Protein AF-A0A438E197-F1 (afdb_monomer_lite)

InterPro domains:
  IPR056924 Tf2-1-like, SH3-like domain [PF24626] (2-40)

Structure (mmCIF, N/CA/C/O backbone):
data_AF-A0A438E197-F1
#
_entry.id   AF-A0A438E197-F1
#
loop_
_atom_site.group_PDB
_atom_site.id
_atom_site.type_symbol
_atom_site.label_atom_id
_atom_site.label_alt_id
_atom_site.label_comp_id
_atom_site.label_asym_id
_atom_site.label_entity_id
_atom_site.label_seq_id
_atom_site.pdbx_PDB_ins_code
_atom_site.Cartn_x
_atom_site.Cartn_y
_atom_site.Cartn_z
_atom_site.occupancy
_atom_site.B_iso_or_equiv
_atom_site.auth_seq_id
_atom_site.auth_comp_id
_atom_site.auth_asym_id
_atom_site.auth_atom_id
_atom_site.pdbx_PDB_model_num
ATOM 1 N N . MET A 1 1 ? 16.605 -16.439 11.105 1.00 68.50 1 MET A N 1
ATOM 2 C CA . MET A 1 1 ? 15.417 -15.608 10.783 1.00 68.50 1 MET A CA 1
ATOM 3 C C . MET A 1 1 ? 15.358 -14.442 11.771 1.00 68.50 1 MET A C 1
ATOM 5 O O . MET A 1 1 ? 15.332 -14.701 12.967 1.00 68.50 1 MET A O 1
ATOM 9 N N . ARG A 1 2 ? 15.433 -13.179 11.314 1.00 79.50 2 ARG A N 1
ATOM 10 C CA . ARG A 1 2 ? 15.472 -11.997 12.209 1.00 79.50 2 ARG A CA 1
ATOM 11 C C . ARG A 1 2 ? 14.097 -11.764 12.851 1.00 79.50 2 ARG A C 1
ATOM 13 O O . ARG A 1 2 ? 13.104 -11.724 12.130 1.00 79.50 2 ARG A O 1
ATOM 20 N N . LYS A 1 3 ? 14.040 -11.624 14.182 1.00 77.44 3 LYS A N 1
ATOM 21 C CA . LYS A 1 3 ? 12.786 -11.510 14.958 1.00 77.44 3 LYS A CA 1
ATOM 22 C C . LYS A 1 3 ? 12.125 -10.130 14.874 1.00 77.44 3 LYS A C 1
ATOM 24 O O . LYS A 1 3 ? 10.907 -10.063 14.907 1.00 77.44 3 LYS A O 1
ATOM 29 N N . GLU A 1 4 ? 12.911 -9.079 14.657 1.00 75.31 4 GLU A N 1
ATOM 30 C CA . GLU A 1 4 ? 12.457 -7.687 14.479 1.00 75.31 4 GLU A CA 1
ATOM 31 C C . GLU A 1 4 ? 11.498 -7.499 13.289 1.00 75.31 4 GLU A C 1
ATOM 33 O O . GLU A 1 4 ? 10.672 -6.597 13.270 1.00 75.31 4 GLU A O 1
ATOM 38 N N . ARG A 1 5 ? 11.576 -8.378 12.282 1.00 77.62 5 ARG A N 1
ATOM 39 C CA . ARG A 1 5 ? 10.764 -8.270 11.060 1.00 77.62 5 ARG A CA 1
ATOM 40 C C . ARG A 1 5 ? 9.315 -8.707 11.240 1.00 77.62 5 ARG A C 1
ATOM 42 O O . ARG A 1 5 ? 8.514 -8.519 10.328 1.00 77.62 5 ARG A O 1
ATOM 49 N N . PHE A 1 6 ? 8.986 -9.338 12.363 1.00 77.62 6 PHE A N 1
ATOM 50 C CA . PHE A 1 6 ? 7.641 -9.824 12.627 1.00 77.62 6 PHE A CA 1
ATOM 51 C C . PHE A 1 6 ? 7.000 -8.972 13.713 1.00 77.62 6 PHE A C 1
ATOM 53 O O . PHE A 1 6 ? 7.657 -8.691 14.716 1.00 77.62 6 PHE A O 1
ATOM 60 N N . PRO A 1 7 ? 5.720 -8.594 13.555 1.00 73.50 7 PRO A N 1
ATOM 61 C CA . PRO A 1 7 ? 4.995 -7.923 14.618 1.00 73.50 7 PRO A CA 1
ATOM 62 C C . PRO A 1 7 ? 5.100 -8.733 15.912 1.00 73.50 7 PRO A C 1
ATOM 64 O O . PRO A 1 7 ? 4.845 -9.940 15.904 1.00 73.50 7 PRO A O 1
ATOM 67 N N . THR A 1 8 ? 5.423 -8.067 17.023 1.00 78.31 8 THR A N 1
ATOM 68 C CA . THR A 1 8 ? 5.545 -8.701 18.348 1.00 78.31 8 THR A CA 1
ATOM 69 C C . THR A 1 8 ? 4.278 -9.470 18.725 1.00 78.31 8 THR A C 1
ATOM 71 O O . THR A 1 8 ? 4.337 -10.511 19.374 1.00 78.31 8 THR A O 1
ATOM 74 N N . ARG A 1 9 ? 3.118 -8.988 18.259 1.00 78.19 9 ARG A N 1
ATOM 75 C CA . ARG A 1 9 ? 1.820 -9.639 18.425 1.00 78.19 9 ARG A CA 1
ATOM 76 C C . ARG A 1 9 ? 1.241 -10.036 17.072 1.00 78.19 9 ARG A C 1
ATOM 78 O O . ARG A 1 9 ? 1.016 -9.201 16.196 1.00 78.19 9 ARG A O 1
ATOM 85 N N . ARG A 1 10 ? 0.921 -11.321 16.921 1.00 77.81 10 ARG A N 1
ATOM 86 C CA . ARG A 1 10 ? 0.203 -11.840 15.754 1.00 77.81 10 ARG A CA 1
ATOM 87 C C . ARG A 1 10 ? -1.222 -11.281 15.754 1.00 77.81 10 ARG A C 1
ATOM 89 O O . ARG A 1 10 ? -1.995 -11.571 16.663 1.00 77.81 10 ARG A O 1
ATOM 96 N N . ARG A 1 11 ? -1.589 -10.513 14.724 1.00 79.25 11 ARG A N 1
ATOM 97 C CA . ARG A 1 11 ? -2.989 -10.126 14.496 1.00 79.25 11 ARG A CA 1
ATOM 98 C C . ARG A 1 11 ? -3.799 -11.392 14.186 1.00 79.25 11 ARG A C 1
ATOM 100 O O . ARG A 1 11 ? -3.591 -12.043 13.163 1.00 79.25 11 ARG A O 1
ATOM 107 N N . SER A 1 12 ? -4.670 -11.784 15.110 1.00 84.31 12 SER A N 1
ATOM 108 C CA . SER A 1 12 ? -5.654 -12.850 14.915 1.00 84.31 12 SER A CA 1
ATOM 109 C C . SER A 1 12 ? -6.752 -12.416 13.935 1.00 84.31 12 SER A C 1
ATOM 111 O O . SER A 1 12 ? -6.993 -11.227 13.722 1.00 84.31 12 SER A O 1
ATOM 113 N N . LYS A 1 13 ? -7.447 -13.391 13.342 1.00 82.31 13 LYS A N 1
ATOM 114 C CA . LYS A 1 13 ? -8.586 -13.135 12.445 1.00 82.31 13 LYS A CA 1
ATOM 115 C C . LYS A 1 13 ? -9.803 -12.540 13.169 1.00 82.31 13 LYS A C 1
ATOM 117 O O . LYS A 1 13 ? -10.686 -12.048 12.480 1.00 82.31 13 LYS A O 1
ATOM 122 N N . LEU A 1 14 ? -9.815 -12.588 14.505 1.00 84.44 14 LEU A N 1
ATOM 123 C CA . LEU A 1 14 ? -10.887 -12.090 15.370 1.00 84.44 14 LEU A CA 1
ATOM 124 C C . LEU A 1 14 ? -10.710 -10.623 15.781 1.00 84.44 14 LEU A C 1
ATOM 126 O O . LEU A 1 14 ? -11.628 -10.049 16.353 1.00 84.44 14 LEU A O 1
ATOM 130 N N . HIS A 1 15 ? -9.552 -10.004 15.525 1.00 82.44 15 HIS A N 1
ATOM 131 C CA . HIS A 1 15 ? -9.414 -8.573 15.793 1.00 82.44 15 HIS A CA 1
ATOM 132 C C . HIS A 1 15 ? -10.271 -7.748 14.823 1.00 82.44 15 HIS A C 1
ATOM 134 O O . HIS A 1 15 ? -10.349 -8.103 13.639 1.00 82.44 15 HIS A O 1
ATOM 140 N N . PRO A 1 16 ? -10.859 -6.631 15.294 1.00 84.00 16 PRO A N 1
ATOM 141 C CA . PRO A 1 16 ? -11.538 -5.692 14.416 1.00 84.00 16 PRO A CA 1
ATOM 142 C C . PRO A 1 16 ? -10.543 -5.191 13.367 1.00 84.00 16 PRO A C 1
ATOM 144 O O . PRO A 1 16 ? -9.395 -4.869 13.675 1.00 84.00 16 PRO A O 1
ATOM 147 N N . ARG A 1 17 ? -10.964 -5.219 12.102 1.00 83.75 17 ARG A N 1
ATOM 148 C CA . ARG A 1 17 ? -10.132 -4.790 10.966 1.00 83.75 17 ARG A CA 1
ATOM 149 C C . ARG A 1 17 ? -10.398 -3.357 10.528 1.00 83.75 17 ARG A C 1
ATOM 151 O O . ARG A 1 17 ? -9.599 -2.832 9.765 1.00 83.75 17 ARG A O 1
ATOM 158 N N . GLY A 1 18 ? -11.519 -2.785 10.952 1.00 81.25 18 GLY A N 1
ATOM 159 C CA . GLY A 1 18 ? -11.891 -1.405 10.679 1.00 81.25 18 GLY A CA 1
ATOM 160 C C . GLY A 1 18 ? -12.043 -0.637 11.982 1.00 81.25 18 GLY A C 1
ATOM 161 O O . GLY A 1 18 ? -12.258 -1.242 13.034 1.00 81.25 18 GLY A O 1
ATOM 162 N N . ASP A 1 19 ? -11.957 0.681 11.879 1.00 81.94 19 ASP A N 1
ATOM 163 C CA . ASP A 1 19 ? -11.962 1.593 13.026 1.00 81.94 19 ASP A CA 1
ATOM 164 C C . ASP A 1 19 ? -13.367 1.822 13.611 1.00 81.94 19 ASP A C 1
ATOM 166 O O . ASP A 1 19 ? -13.522 2.438 14.660 1.00 81.94 19 ASP A O 1
ATOM 170 N N . GLY A 1 20 ? -14.396 1.261 12.971 1.00 84.00 20 GLY A N 1
ATOM 171 C CA . GLY A 1 20 ? -15.797 1.433 13.336 1.00 84.00 20 GLY A CA 1
ATOM 172 C C . GLY A 1 20 ? -16.547 2.295 12.316 1.00 84.00 20 GLY A C 1
ATOM 173 O O . GLY A 1 20 ? -16.009 2.604 11.250 1.00 84.00 20 GLY A O 1
ATOM 174 N N . PRO A 1 21 ? -17.817 2.631 12.588 1.00 89.12 21 PRO A N 1
ATOM 175 C CA . PRO A 1 21 ? -18.572 3.551 11.748 1.00 89.12 21 PRO A CA 1
ATOM 176 C C . PRO A 1 21 ? -17.944 4.952 11.791 1.00 89.12 21 PRO A C 1
ATOM 178 O O . PRO A 1 21 ? -17.551 5.429 12.852 1.00 89.12 21 PRO A O 1
ATOM 181 N N . PHE A 1 22 ? -17.887 5.617 10.640 1.00 88.19 22 PHE A N 1
ATOM 182 C CA . PHE A 1 22 ? -17.387 6.985 10.485 1.00 88.19 22 PHE A CA 1
ATOM 183 C C . PHE A 1 22 ? -18.475 7.880 9.884 1.00 88.19 22 PHE A C 1
ATOM 185 O O . PHE A 1 22 ? -19.402 7.394 9.228 1.00 88.19 22 PHE A O 1
ATOM 192 N N . GLN A 1 23 ? -18.361 9.190 10.092 1.00 90.12 23 GLN A N 1
ATOM 193 C CA . GLN A 1 23 ? -19.288 10.158 9.506 1.00 90.12 23 GLN A CA 1
ATOM 194 C C . GLN A 1 23 ? -18.806 10.580 8.114 1.00 90.12 23 GLN A C 1
ATOM 196 O O . GLN A 1 23 ? -17.613 10.786 7.890 1.00 90.12 23 GLN A O 1
ATOM 201 N N . VAL A 1 24 ? -19.737 10.704 7.167 1.00 92.31 24 VAL A N 1
ATOM 202 C CA . VAL A 1 24 ? -19.474 11.239 5.823 1.00 92.31 24 VAL A CA 1
ATOM 203 C C . VAL A 1 24 ? -19.802 12.730 5.839 1.00 92.31 24 VAL A C 1
ATOM 205 O O . VAL A 1 24 ? -20.951 13.094 6.071 1.00 92.31 24 VAL A O 1
ATOM 208 N N . LEU A 1 25 ? -18.809 13.579 5.579 1.00 93.25 25 LEU A N 1
ATOM 209 C CA . LEU A 1 25 ? -18.970 15.036 5.534 1.00 93.25 25 LEU A CA 1
ATOM 210 C C . LEU A 1 25 ? -19.500 15.514 4.182 1.00 93.25 25 LEU A C 1
ATOM 212 O O . LEU A 1 25 ? -20.357 16.388 4.120 1.00 93.25 25 LEU A O 1
ATOM 216 N N . GLU A 1 26 ? -18.972 14.959 3.093 1.00 93.62 26 GLU A N 1
ATOM 217 C CA . GLU A 1 26 ? -19.287 15.408 1.737 1.00 93.62 26 GLU A CA 1
ATOM 218 C C . GLU A 1 26 ? -19.173 14.249 0.745 1.00 93.62 26 GLU A C 1
ATOM 220 O O . GLU A 1 26 ? -18.297 13.388 0.871 1.00 93.62 26 GLU A O 1
ATOM 225 N N . ARG A 1 27 ? -20.046 14.233 -0.267 1.00 95.31 27 ARG A N 1
ATOM 226 C CA . ARG A 1 27 ? -19.980 13.292 -1.388 1.00 95.31 27 ARG A CA 1
ATOM 227 C C . ARG A 1 27 ? -19.437 14.016 -2.614 1.00 95.31 27 ARG A C 1
ATOM 229 O O . ARG A 1 27 ? -20.111 14.870 -3.174 1.00 95.31 27 ARG A O 1
ATOM 236 N N . ILE A 1 28 ? -18.229 13.643 -3.023 1.00 94.75 28 ILE A N 1
ATOM 237 C CA . ILE A 1 28 ? -17.519 14.261 -4.149 1.00 94.75 28 ILE A CA 1
ATOM 238 C C . ILE A 1 28 ? -18.001 13.656 -5.478 1.00 94.75 28 ILE A C 1
ATOM 240 O O . ILE A 1 28 ? -18.080 14.351 -6.486 1.00 94.75 28 ILE A O 1
ATOM 244 N N . ASN A 1 29 ? -18.321 12.355 -5.491 1.00 94.50 29 ASN A N 1
ATOM 245 C CA . ASN A 1 29 ? -18.844 11.624 -6.653 1.00 94.50 29 ASN A CA 1
ATOM 246 C C . ASN A 1 29 ? -19.608 10.361 -6.189 1.00 94.50 29 ASN A C 1
ATOM 248 O O . ASN A 1 29 ? -19.686 10.079 -4.991 1.00 94.50 29 ASN A O 1
ATOM 252 N N . ASP A 1 30 ? -20.108 9.546 -7.118 1.00 95.12 30 ASP A N 1
ATOM 253 C CA . ASP A 1 30 ? -20.851 8.314 -6.863 1.00 95.12 30 ASP A CA 1
ATOM 254 C C . ASP A 1 30 ? -20.152 7.372 -5.872 1.00 95.12 30 ASP A C 1
ATOM 256 O O . ASP A 1 30 ? -20.810 6.825 -4.984 1.00 95.12 30 ASP A O 1
ATOM 260 N N . ASN A 1 31 ? -18.821 7.268 -5.965 1.00 94.44 31 ASN A N 1
ATOM 261 C CA . ASN A 1 31 ? -17.987 6.373 -5.154 1.00 94.44 31 ASN A CA 1
ATOM 262 C C . ASN A 1 31 ? -16.995 7.098 -4.224 1.00 94.44 31 ASN A C 1
ATOM 264 O O . ASN A 1 31 ? -16.225 6.436 -3.530 1.00 94.44 31 ASN A O 1
ATOM 268 N N . ALA A 1 32 ? -16.960 8.435 -4.231 1.00 94.19 32 ALA A N 1
ATOM 269 C CA . ALA A 1 32 ? -15.946 9.216 -3.521 1.00 94.19 32 ALA A CA 1
ATOM 270 C C . ALA A 1 32 ? -16.577 10.075 -2.422 1.00 94.19 32 ALA A C 1
ATOM 272 O O . ALA A 1 32 ? -17.470 10.883 -2.686 1.00 94.19 32 ALA A O 1
ATOM 273 N N . TYR A 1 33 ? -16.069 9.918 -1.199 1.00 93.38 33 TYR A N 1
ATOM 274 C CA . TYR A 1 33 ? -16.613 10.536 0.006 1.00 93.38 33 TYR A CA 1
ATOM 275 C C . TYR A 1 33 ? -15.495 11.143 0.848 1.00 93.38 33 TYR A C 1
ATOM 277 O O . TYR A 1 33 ? -14.434 10.539 1.017 1.00 93.38 33 TYR A O 1
ATOM 285 N N . LYS A 1 34 ? -15.755 12.323 1.405 1.00 92.56 34 LYS A N 1
ATOM 286 C CA . LYS A 1 34 ? -14.940 12.936 2.449 1.00 92.56 34 LYS A CA 1
ATOM 287 C C . LYS A 1 34 ? -15.458 12.457 3.799 1.00 92.56 34 LYS A C 1
ATOM 289 O O . LYS A 1 34 ? -16.642 12.609 4.091 1.00 92.56 34 LYS A O 1
ATOM 294 N N . LEU A 1 35 ? -14.581 11.864 4.599 1.00 90.56 35 LEU A N 1
ATOM 295 C CA . LEU A 1 35 ? -14.922 11.248 5.878 1.00 90.56 35 LEU A CA 1
ATOM 296 C C . LEU A 1 35 ? -14.330 12.060 7.029 1.00 90.56 35 LEU A C 1
ATOM 298 O O . LEU A 1 35 ? -13.217 12.569 6.900 1.00 90.56 35 LEU A O 1
ATOM 302 N N . ASP A 1 36 ? -15.056 12.144 8.139 1.00 86.50 36 ASP A N 1
ATOM 303 C CA . ASP A 1 36 ? -14.523 12.629 9.412 1.00 86.50 36 ASP A CA 1
ATOM 304 C C . ASP A 1 36 ? -13.993 11.426 10.205 1.00 86.50 36 ASP A C 1
ATOM 306 O O . ASP A 1 36 ? -14.777 10.630 10.735 1.00 86.50 36 ASP A O 1
ATOM 310 N N . LEU A 1 37 ? -12.668 11.225 10.197 1.00 83.88 37 LEU A N 1
ATOM 311 C CA . LEU A 1 37 ? -12.017 10.151 10.952 1.00 83.88 37 LEU A CA 1
ATOM 312 C C . LEU A 1 37 ? -11.322 10.716 12.198 1.00 83.88 37 LEU A C 1
ATOM 314 O O . LEU A 1 37 ? -10.398 11.518 12.063 1.00 83.88 37 LEU A O 1
ATOM 318 N N . PRO A 1 38 ? -11.677 10.237 13.403 1.00 71.38 38 PRO A N 1
ATOM 319 C CA . PRO A 1 38 ? -10.954 10.558 14.624 1.00 71.38 38 PRO A CA 1
ATOM 320 C C . PRO A 1 38 ? -9.711 9.661 14.734 1.00 71.38 38 PRO A C 1
ATOM 322 O O . PRO A 1 38 ? -9.731 8.622 15.392 1.00 71.38 38 PRO A O 1
ATOM 325 N N . GLY A 1 39 ? -8.623 10.029 14.061 1.00 66.75 39 GLY A N 1
ATOM 326 C CA . GLY A 1 39 ? -7.351 9.320 14.187 1.00 66.75 39 GLY A CA 1
ATOM 327 C C . GLY A 1 39 ? -6.183 10.143 13.670 1.00 66.75 39 GLY A C 1
ATOM 328 O O . GLY A 1 39 ? -6.261 10.702 12.578 1.00 66.75 39 GLY A O 1
ATOM 329 N N . ASP A 1 40 ? -5.096 10.189 14.445 1.00 61.38 40 ASP A N 1
ATOM 330 C CA . ASP A 1 40 ? -3.809 10.676 13.953 1.00 61.38 40 ASP A CA 1
ATOM 331 C C . ASP A 1 40 ? -3.451 9.859 12.710 1.00 61.38 40 ASP A C 1
ATOM 333 O O . ASP A 1 40 ? -3.375 8.625 12.767 1.00 61.38 40 ASP A O 1
ATOM 337 N N . ASP A 1 41 ? -3.291 10.541 11.575 1.00 60.38 41 ASP A N 1
ATOM 338 C CA . ASP A 1 41 ? -2.955 9.941 10.287 1.00 60.38 41 ASP A CA 1
ATOM 339 C C . ASP A 1 41 ? -1.601 9.223 10.395 1.00 60.38 41 ASP A C 1
ATOM 341 O O . ASP A 1 41 ? -0.527 9.764 10.136 1.00 60.38 41 ASP A O 1
ATOM 345 N N . SER A 1 42 ? -1.650 7.960 10.813 1.00 59.09 42 SER A N 1
ATOM 346 C CA . SER A 1 42 ? -0.502 7.066 10.994 1.00 59.09 42 SER A CA 1
ATOM 347 C C . SER A 1 42 ? 0.151 6.660 9.665 1.00 59.09 42 SER A C 1
ATOM 349 O O . SER A 1 42 ? 0.986 5.753 9.624 1.00 59.09 42 SER A O 1
ATOM 351 N N . ARG A 1 43 ? -0.201 7.335 8.561 1.00 56.41 43 ARG A N 1
ATOM 352 C CA . ARG A 1 43 ? 0.459 7.219 7.257 1.00 56.41 43 ARG A CA 1
ATOM 353 C C . ARG A 1 43 ? 1.708 8.087 7.119 1.00 56.41 43 ARG A C 1
ATOM 355 O O . ARG A 1 43 ? 2.326 8.060 6.053 1.00 56.41 43 ARG A O 1
ATOM 362 N N . THR A 1 44 ? 2.135 8.811 8.151 1.00 51.72 44 THR A N 1
ATOM 363 C CA . THR A 1 44 ? 3.461 9.437 8.138 1.00 51.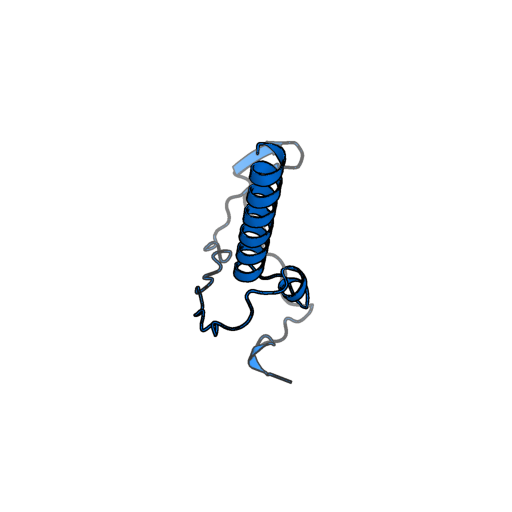72 44 THR A CA 1
ATOM 364 C C . THR A 1 44 ? 4.540 8.359 8.256 1.00 51.72 44 THR A C 1
ATOM 366 O O . THR A 1 44 ? 4.815 7.810 9.316 1.00 51.72 44 THR A O 1
ATOM 369 N N . ASN A 1 45 ? 5.143 8.010 7.121 1.00 57.94 45 ASN A N 1
ATOM 370 C CA . ASN A 1 45 ? 6.313 7.142 7.063 1.00 57.94 45 ASN A CA 1
ATOM 371 C C . ASN A 1 45 ? 7.564 8.016 7.298 1.00 57.94 45 ASN A C 1
ATOM 373 O O . ASN A 1 45 ? 7.878 8.825 6.419 1.00 57.94 45 ASN A O 1
ATOM 377 N N . PRO A 1 46 ? 8.290 7.908 8.429 1.00 59.06 46 PRO A N 1
ATOM 378 C CA . PRO A 1 46 ? 9.522 8.649 8.634 1.00 59.06 46 PRO A CA 1
ATOM 379 C C . PRO A 1 46 ? 10.635 7.842 7.970 1.00 59.06 46 PRO A C 1
ATOM 381 O O . PRO A 1 46 ? 11.290 7.008 8.592 1.00 59.06 46 PRO A O 1
ATOM 384 N N . PHE A 1 47 ? 10.802 7.997 6.660 1.00 52.41 47 PHE A N 1
ATOM 385 C CA . PHE A 1 47 ? 11.978 7.428 6.015 1.00 52.41 47 PHE A CA 1
ATOM 386 C C . PHE A 1 47 ? 13.193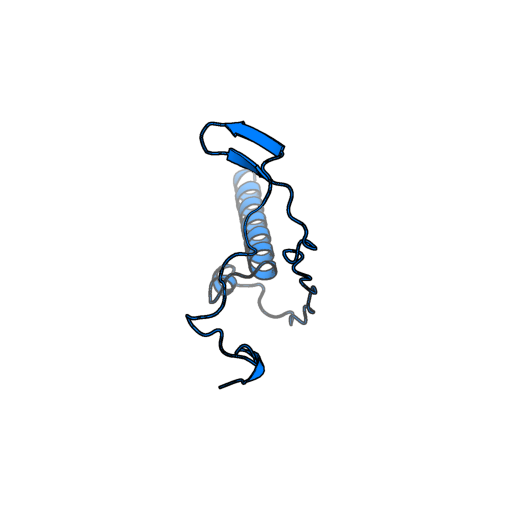 8.249 6.485 1.00 52.41 47 PHE A C 1
ATOM 388 O O . PHE A 1 47 ? 13.313 9.430 6.172 1.00 52.41 47 PHE A O 1
ATOM 395 N N . GLU A 1 48 ? 14.073 7.641 7.279 1.00 62.06 48 GLU A N 1
ATOM 396 C CA . GLU A 1 48 ? 15.395 8.202 7.547 1.00 62.06 48 GLU A CA 1
ATOM 397 C C . GLU A 1 48 ? 16.290 7.941 6.329 1.00 62.06 48 GLU A C 1
ATOM 399 O O . GLU A 1 48 ? 16.461 6.799 5.883 1.00 62.06 48 GLU A O 1
ATOM 404 N N . GLU A 1 49 ? 16.860 9.010 5.775 1.00 58.91 49 GLU A N 1
ATOM 405 C CA . GLU A 1 49 ? 17.855 8.967 4.705 1.00 58.91 49 GLU A CA 1
ATOM 406 C C . GLU A 1 49 ? 19.164 8.364 5.236 1.00 58.91 49 GLU A C 1
ATOM 408 O O . GLU A 1 49 ? 20.081 9.056 5.673 1.00 58.91 49 GLU A O 1
ATOM 413 N N . ARG A 1 50 ? 19.239 7.032 5.268 1.00 52.41 50 ARG A N 1
ATOM 414 C CA . ARG A 1 50 ? 20.405 6.319 5.792 1.00 52.41 50 ARG A CA 1
ATOM 415 C C . ARG A 1 50 ? 21.553 6.295 4.774 1.00 52.41 50 ARG A C 1
ATOM 417 O O . ARG A 1 50 ? 21.507 5.522 3.824 1.00 52.41 50 ARG A O 1
ATOM 424 N N . GLY A 1 51 ? 22.563 7.123 5.052 1.00 50.78 51 GLY A N 1
ATOM 425 C CA . GLY A 1 51 ? 24.013 6.938 4.853 1.00 50.78 51 GLY A CA 1
ATOM 426 C C . GLY A 1 51 ? 24.507 6.268 3.566 1.00 50.78 51 GLY A C 1
ATOM 427 O O . GLY A 1 51 ? 24.463 5.046 3.442 1.00 50.78 51 GLY A O 1
ATOM 428 N N . ASN A 1 52 ? 25.082 7.067 2.665 1.00 62.19 52 ASN A N 1
ATOM 429 C CA . ASN A 1 52 ? 25.815 6.590 1.493 1.00 62.19 52 ASN A CA 1
ATOM 430 C C . ASN A 1 52 ? 27.322 6.505 1.810 1.00 62.19 52 ASN A C 1
ATOM 432 O O . ASN A 1 52 ? 28.013 7.514 1.711 1.00 62.19 52 ASN A O 1
ATOM 436 N N . ASP A 1 53 ? 27.830 5.311 2.120 1.00 64.12 53 ASP A N 1
ATOM 437 C CA . ASP A 1 53 ? 29.267 5.002 2.066 1.00 64.12 53 ASP A CA 1
ATOM 438 C C . ASP A 1 53 ? 29.534 4.221 0.771 1.00 64.12 53 ASP A C 1
ATOM 440 O O . ASP A 1 53 ? 29.472 2.991 0.747 1.00 64.12 53 ASP A O 1
ATOM 444 N N . GLU A 1 54 ? 29.769 4.913 -0.347 1.00 60.06 54 GLU A N 1
ATOM 445 C CA . GLU A 1 54 ? 30.100 4.258 -1.618 1.00 60.06 54 GLU A CA 1
ATOM 446 C C . GLU A 1 54 ? 31.539 4.566 -2.049 1.00 60.06 54 GLU A C 1
ATOM 448 O O . GLU A 1 54 ? 31.911 5.696 -2.362 1.00 60.06 54 GLU A O 1
ATOM 453 N N . ASN A 1 55 ? 32.329 3.492 -2.069 1.00 57.50 55 ASN A N 1
ATOM 454 C CA . ASN A 1 55 ? 33.675 3.369 -2.612 1.00 57.50 55 ASN A CA 1
ATOM 455 C C . ASN A 1 55 ? 33.728 3.804 -4.093 1.00 57.50 55 ASN A C 1
ATOM 457 O O . ASN A 1 55 ? 32.951 3.336 -4.929 1.00 57.50 55 ASN A O 1
ATOM 461 N N . GLN A 1 56 ? 34.679 4.687 -4.404 1.00 56.56 56 GLN A N 1
ATOM 462 C CA . GLN A 1 56 ? 35.008 5.167 -5.744 1.00 56.56 56 GLN A CA 1
ATOM 463 C C . GLN A 1 56 ? 35.773 4.103 -6.552 1.00 56.56 56 GLN A C 1
ATOM 465 O O . GLN A 1 56 ? 36.960 4.258 -6.814 1.00 56.56 56 GLN A O 1
ATOM 470 N N . GLN A 1 57 ? 35.125 3.024 -6.990 1.00 53.94 57 GLN A N 1
ATOM 471 C CA . GLN A 1 57 ? 35.768 2.116 -7.945 1.00 53.94 57 GLN A CA 1
ATOM 472 C C . GLN A 1 57 ? 34.748 1.469 -8.885 1.00 53.94 57 GLN A C 1
ATOM 474 O O . GLN A 1 57 ? 34.156 0.451 -8.546 1.00 53.94 57 GLN A O 1
ATOM 479 N N . ALA A 1 58 ? 34.561 2.083 -10.063 1.00 47.00 58 ALA A N 1
ATOM 480 C CA . ALA A 1 58 ? 34.390 1.443 -11.384 1.00 47.00 58 ALA A CA 1
ATOM 481 C C . ALA A 1 58 ? 33.633 2.364 -12.370 1.00 47.00 58 ALA A C 1
ATOM 483 O O . ALA A 1 58 ? 32.477 2.131 -12.708 1.00 47.00 58 ALA A O 1
ATOM 484 N N . PHE A 1 59 ? 34.306 3.408 -12.865 1.00 47.56 59 PHE A N 1
ATOM 485 C CA . PHE A 1 59 ? 33.857 4.231 -14.001 1.00 47.56 59 PHE A CA 1
ATOM 486 C C . PHE A 1 59 ? 34.378 3.659 -15.325 1.00 47.56 59 PHE A C 1
ATOM 488 O O . PHE A 1 59 ? 35.247 4.254 -15.963 1.00 47.56 59 PHE A O 1
ATOM 495 N N . LYS A 1 60 ? 33.925 2.467 -15.716 1.00 53.34 60 LYS A N 1
ATOM 496 C CA . LYS A 1 60 ? 34.287 1.912 -17.033 1.00 53.34 60 LYS A CA 1
ATOM 497 C C . LYS A 1 60 ? 33.083 1.335 -17.771 1.00 53.34 60 LYS A C 1
ATOM 499 O O . LYS A 1 60 ? 32.923 1.649 -18.939 1.00 53.34 60 LYS A O 1
ATOM 504 N N . ASP A 1 61 ? 32.175 0.644 -17.078 1.00 55.38 61 ASP A N 1
ATOM 505 C CA . ASP A 1 61 ? 31.050 -0.017 -17.746 1.00 55.38 61 ASP A CA 1
ATOM 506 C C . ASP A 1 61 ? 29.690 0.482 -17.224 1.00 55.38 61 ASP A C 1
ATOM 508 O O . ASP A 1 61 ? 29.278 0.106 -16.119 1.00 55.38 61 ASP A O 1
ATOM 512 N N . PRO A 1 62 ? 28.937 1.269 -18.022 1.00 56.84 62 PRO A N 1
ATOM 513 C CA . PRO A 1 62 ? 27.575 1.710 -17.690 1.00 56.84 62 PRO A CA 1
ATOM 514 C C . PRO A 1 62 ? 26.614 0.558 -17.348 1.00 56.84 62 PRO A C 1
ATOM 516 O O . PRO A 1 62 ? 25.644 0.737 -16.612 1.00 56.84 62 PRO A O 1
ATOM 519 N N . LEU A 1 63 ? 26.900 -0.648 -17.845 1.00 57.91 63 LEU A N 1
ATOM 520 C CA . LEU A 1 63 ? 26.077 -1.843 -17.661 1.00 57.91 63 LEU A CA 1
ATOM 521 C C . LEU A 1 63 ? 26.238 -2.500 -16.282 1.00 57.91 63 LEU A C 1
ATOM 523 O O . LEU A 1 63 ? 25.355 -3.250 -15.865 1.00 57.91 63 LEU A O 1
ATOM 527 N N . HIS A 1 64 ? 27.305 -2.200 -15.530 1.00 60.09 64 HIS A N 1
ATOM 528 C CA . HIS A 1 64 ? 27.510 -2.800 -14.205 1.00 60.09 64 HIS A CA 1
ATOM 529 C C . HIS A 1 64 ? 26.472 -2.305 -13.180 1.00 60.09 64 HIS A C 1
ATOM 531 O O . HIS A 1 64 ? 26.123 -3.008 -12.230 1.00 60.09 64 HIS A O 1
ATOM 537 N N . VAL A 1 65 ? 25.910 -1.111 -13.395 1.00 59.94 65 VAL A N 1
ATOM 538 C CA . VAL A 1 65 ? 24.903 -0.518 -12.499 1.00 59.94 65 VAL A CA 1
ATOM 539 C C . VAL A 1 65 ? 23.577 -1.301 -12.519 1.00 59.94 65 VAL A C 1
ATOM 541 O O . VAL A 1 65 ? 22.799 -1.219 -11.567 1.00 59.94 65 VAL A O 1
ATOM 544 N N . LEU A 1 66 ? 23.340 -2.112 -13.557 1.00 60.94 66 LEU A N 1
ATOM 545 C CA . LEU A 1 66 ? 22.090 -2.847 -13.782 1.00 60.94 66 LEU A CA 1
ATOM 546 C C . LEU A 1 66 ? 21.988 -4.164 -12.996 1.00 60.94 66 LEU A C 1
ATOM 548 O O . LEU A 1 66 ? 20.912 -4.758 -12.928 1.00 60.94 66 LEU A O 1
ATOM 552 N N . VAL A 1 67 ? 23.078 -4.639 -12.384 1.00 61.72 67 VAL A N 1
ATOM 553 C CA . VAL A 1 67 ? 23.069 -5.915 -11.657 1.00 61.72 67 VAL A CA 1
ATOM 554 C C . VAL A 1 67 ? 22.555 -5.688 -10.234 1.00 61.72 67 VAL A C 1
ATOM 556 O O . VAL A 1 67 ? 23.252 -5.145 -9.374 1.00 61.72 67 VAL A O 1
ATOM 559 N N . GLY A 1 68 ? 21.299 -6.065 -9.986 1.00 73.38 68 GLY A N 1
ATOM 560 C CA . GLY A 1 68 ? 20.649 -6.052 -8.668 1.00 73.38 68 GLY A CA 1
ATOM 561 C C . GLY A 1 68 ? 19.487 -5.054 -8.535 1.00 73.38 68 GLY A C 1
ATOM 562 O O . GLY A 1 68 ? 19.191 -4.319 -9.475 1.00 73.38 68 GLY A O 1
ATOM 563 N N . PRO A 1 69 ? 18.812 -5.010 -7.370 1.00 77.00 69 PRO A N 1
ATOM 564 C CA . PRO A 1 69 ? 17.636 -4.164 -7.159 1.00 77.00 69 PRO A CA 1
ATOM 565 C C . PRO A 1 69 ? 17.921 -2.676 -7.430 1.00 77.00 69 PRO A C 1
ATOM 567 O O . PRO A 1 69 ? 18.933 -2.131 -6.981 1.00 77.00 69 PRO A O 1
ATOM 570 N N . ILE A 1 70 ? 17.022 -2.016 -8.164 1.00 85.31 70 ILE A N 1
ATOM 571 C CA . ILE A 1 70 ? 17.138 -0.600 -8.532 1.00 85.31 70 ILE A CA 1
ATOM 572 C C . ILE A 1 70 ? 16.690 0.264 -7.346 1.00 85.31 70 ILE A C 1
ATOM 574 O O . ILE A 1 70 ? 15.508 0.338 -7.017 1.00 85.31 70 ILE A O 1
ATOM 578 N N . THR A 1 71 ? 17.651 0.912 -6.688 1.00 88.75 71 THR A N 1
ATOM 579 C CA . THR A 1 71 ? 17.422 1.878 -5.601 1.00 88.75 71 THR A CA 1
ATOM 580 C C . THR A 1 71 ? 17.503 3.317 -6.121 1.00 88.75 71 THR A C 1
ATOM 582 O O . THR A 1 71 ? 18.073 3.560 -7.180 1.00 88.75 71 THR A O 1
ATOM 585 N N . LYS A 1 72 ? 16.989 4.305 -5.369 1.00 82.62 72 LYS A N 1
ATOM 586 C CA . LYS A 1 72 ? 16.974 5.731 -5.773 1.00 82.62 72 LYS A CA 1
ATOM 587 C C . LYS A 1 72 ? 18.359 6.264 -6.176 1.00 82.62 72 LYS A C 1
ATOM 589 O O . LYS A 1 72 ? 18.478 6.951 -7.188 1.00 82.62 72 LYS A O 1
ATOM 594 N N . ALA A 1 73 ? 19.402 5.917 -5.418 1.00 79.31 73 ALA A N 1
ATOM 595 C CA . ALA A 1 73 ? 20.783 6.286 -5.733 1.00 79.31 73 ALA A CA 1
ATOM 596 C C . ALA A 1 73 ? 21.273 5.621 -7.031 1.00 79.31 73 ALA A C 1
ATOM 598 O O . ALA A 1 73 ? 21.856 6.288 -7.885 1.00 79.31 73 ALA A O 1
ATOM 599 N N . ARG A 1 74 ? 20.961 4.332 -7.235 1.00 81.06 74 ARG A N 1
ATOM 600 C CA . ARG A 1 74 ? 21.292 3.610 -8.475 1.00 81.06 74 ARG A CA 1
ATOM 601 C C . ARG A 1 74 ? 20.565 4.184 -9.687 1.00 81.06 74 ARG A C 1
ATOM 603 O O . ARG A 1 74 ? 21.206 4.415 -10.705 1.00 81.06 74 ARG A O 1
ATOM 610 N N . SER A 1 75 ? 19.275 4.503 -9.570 1.00 83.81 75 SER A N 1
ATOM 611 C CA . SER A 1 75 ? 18.517 5.167 -10.639 1.00 83.81 75 SER A CA 1
ATOM 612 C C . SER A 1 75 ? 19.130 6.511 -11.028 1.00 83.81 75 SER A C 1
ATOM 614 O O . SER A 1 75 ? 19.199 6.831 -12.212 1.00 83.81 75 SER A O 1
ATOM 616 N N . LYS A 1 76 ? 19.608 7.291 -10.047 1.00 88.31 76 LYS A N 1
ATOM 617 C CA . LYS A 1 76 ? 20.289 8.567 -10.301 1.00 88.31 76 LYS A CA 1
ATOM 618 C C . LYS A 1 76 ? 21.596 8.363 -11.075 1.00 88.31 76 LYS A C 1
ATOM 620 O O . LYS A 1 76 ? 21.803 9.041 -12.075 1.00 88.31 76 LYS A O 1
ATOM 625 N N . LYS A 1 77 ? 22.413 7.380 -10.685 1.00 85.56 77 LYS A N 1
ATOM 626 C CA . LYS A 1 77 ? 23.658 7.032 -11.394 1.00 85.56 77 LYS A CA 1
ATOM 627 C C . LYS A 1 77 ? 23.409 6.558 -12.827 1.00 85.56 77 LYS A C 1
ATOM 629 O O . LYS A 1 77 ? 24.107 6.989 -13.736 1.00 85.56 77 LYS A O 1
ATOM 634 N N . ILE A 1 78 ? 22.392 5.719 -13.040 1.00 86.50 78 ILE A N 1
ATOM 635 C CA . ILE A 1 78 ? 21.996 5.270 -14.387 1.00 86.50 78 ILE A CA 1
ATOM 636 C C . ILE A 1 78 ? 21.587 6.474 -15.242 1.00 86.50 78 ILE A C 1
ATOM 638 O O . ILE A 1 78 ? 22.038 6.600 -16.377 1.00 86.50 78 ILE A O 1
ATOM 642 N N . LYS A 1 79 ? 20.774 7.384 -14.692 1.00 89.12 79 LYS A N 1
ATOM 643 C CA . LYS A 1 79 ? 20.346 8.601 -15.391 1.00 89.12 79 LYS A CA 1
ATOM 644 C C . LYS A 1 79 ? 21.538 9.470 -15.805 1.00 89.12 79 LYS A C 1
ATOM 646 O O . LYS A 1 79 ? 21.581 9.933 -16.937 1.00 89.12 79 LYS A O 1
ATOM 651 N N . GLU A 1 80 ? 22.490 9.699 -14.905 1.00 88.50 80 GLU A N 1
ATOM 652 C CA . GLU A 1 80 ? 23.677 10.516 -15.190 1.00 88.50 80 GLU A CA 1
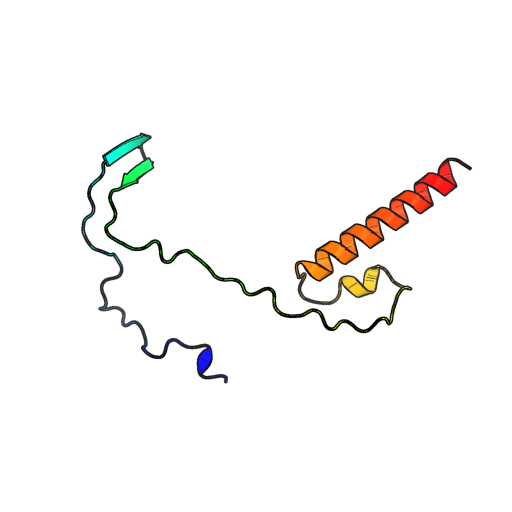ATOM 653 C C . GLU A 1 80 ? 24.583 9.865 -16.244 1.00 88.50 80 GLU A C 1
ATOM 655 O O . GLU A 1 80 ? 24.999 10.544 -17.181 1.00 88.50 80 GLU A O 1
ATOM 660 N N . ALA A 1 81 ? 24.812 8.550 -16.155 1.00 85.31 81 ALA A N 1
ATOM 661 C CA . ALA A 1 81 ? 25.599 7.810 -17.142 1.00 85.31 81 ALA A CA 1
ATOM 662 C C . ALA A 1 81 ? 24.966 7.849 -18.544 1.00 85.31 81 ALA A C 1
ATOM 664 O O . ALA A 1 81 ? 25.660 8.090 -19.529 1.00 85.31 81 ALA A O 1
ATOM 665 N N . LEU A 1 82 ? 23.643 7.666 -18.635 1.00 89.19 82 LEU A N 1
ATOM 666 C CA . LEU A 1 82 ? 22.919 7.761 -19.906 1.00 89.19 82 LEU A CA 1
ATOM 667 C C . LEU A 1 82 ? 22.969 9.177 -20.488 1.00 89.19 82 LEU A C 1
ATOM 669 O O . LEU A 1 82 ? 23.176 9.338 -21.686 1.00 89.19 82 LEU A O 1
ATOM 673 N N . ASN A 1 83 ? 22.821 10.203 -19.648 1.00 88.38 83 ASN A N 1
ATOM 674 C CA . ASN A 1 83 ? 22.917 11.591 -20.094 1.00 88.38 83 ASN A CA 1
ATOM 675 C C . ASN A 1 83 ? 24.313 11.927 -20.642 1.00 88.38 83 ASN A C 1
ATOM 677 O O . ASN A 1 83 ? 24.405 12.616 -21.653 1.00 88.38 83 ASN A O 1
ATOM 681 N N . GLY A 1 84 ? 25.380 11.435 -20.003 1.00 88.00 84 GLY A N 1
ATOM 682 C CA . GLY A 1 84 ? 26.752 11.615 -20.486 1.00 88.00 84 GLY A CA 1
ATOM 683 C C . GLY A 1 84 ? 26.980 10.966 -21.853 1.00 88.00 84 GLY A C 1
ATOM 684 O O . GLY A 1 84 ? 27.497 11.617 -22.754 1.00 88.00 84 GLY A O 1
ATOM 685 N N . LEU A 1 85 ? 26.496 9.735 -22.046 1.00 88.88 85 LEU A N 1
ATOM 686 C CA . LEU A 1 85 ? 26.591 9.037 -23.334 1.00 88.88 85 LEU A CA 1
ATOM 687 C C . LEU A 1 85 ? 25.841 9.775 -24.456 1.00 88.88 85 LEU A C 1
ATOM 689 O O . LEU A 1 85 ? 26.315 9.853 -25.585 1.00 88.88 85 LEU A O 1
ATOM 693 N N . ILE A 1 86 ? 24.672 10.348 -24.152 1.00 90.12 86 ILE A N 1
ATOM 694 C CA . ILE A 1 86 ? 23.912 11.151 -25.122 1.00 90.12 86 ILE A CA 1
ATOM 695 C C . ILE A 1 86 ? 24.692 12.410 -25.522 1.00 90.12 86 ILE A C 1
ATOM 697 O O . ILE A 1 86 ? 24.667 12.790 -26.690 1.00 90.12 86 ILE A O 1
ATOM 701 N N . GLN A 1 87 ? 25.379 13.052 -24.572 1.00 88.44 87 GLN A N 1
ATOM 702 C CA . GLN A 1 87 ? 26.206 14.226 -24.858 1.00 88.44 87 GLN A CA 1
ATOM 703 C C . GLN A 1 87 ? 27.393 13.873 -25.753 1.00 88.44 87 GLN A C 1
ATOM 705 O O . GLN A 1 87 ? 27.621 14.597 -26.711 1.00 88.44 87 GLN A O 1
ATOM 710 N N . GLU A 1 88 ? 28.073 12.755 -25.490 1.00 88.31 88 GLU A N 1
ATOM 711 C CA . GLU A 1 88 ? 29.187 12.248 -26.305 1.00 88.31 88 GLU A CA 1
ATOM 712 C C . GLU A 1 88 ? 28.757 11.993 -27.760 1.00 88.31 88 GLU A C 1
ATOM 714 O O . GLU A 1 88 ? 29.339 12.540 -28.693 1.00 88.31 88 GLU A O 1
ATOM 719 N N . ILE A 1 89 ?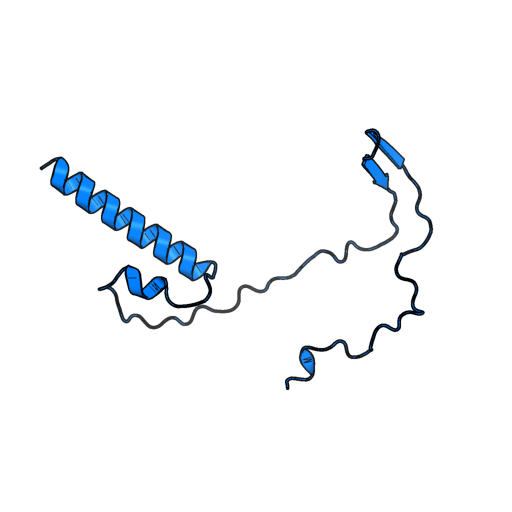 27.646 11.275 -27.963 1.00 93.56 89 ILE A N 1
ATOM 720 C CA . ILE A 1 89 ? 27.102 11.016 -29.307 1.00 93.56 89 ILE A CA 1
ATOM 721 C C . ILE A 1 89 ? 26.700 12.321 -30.006 1.00 93.56 89 ILE A C 1
ATOM 723 O O . ILE A 1 89 ? 26.897 12.481 -31.214 1.00 93.56 89 ILE A O 1
ATOM 727 N N . TRP A 1 90 ? 26.113 13.262 -29.263 1.00 90.44 90 TRP A N 1
ATOM 728 C CA . TRP A 1 90 ? 25.714 14.553 -29.812 1.00 90.44 90 TRP A CA 1
ATOM 729 C C . TRP A 1 90 ? 26.925 15.416 -30.181 1.00 90.44 90 TRP A C 1
ATOM 731 O O . TRP A 1 90 ? 26.886 16.084 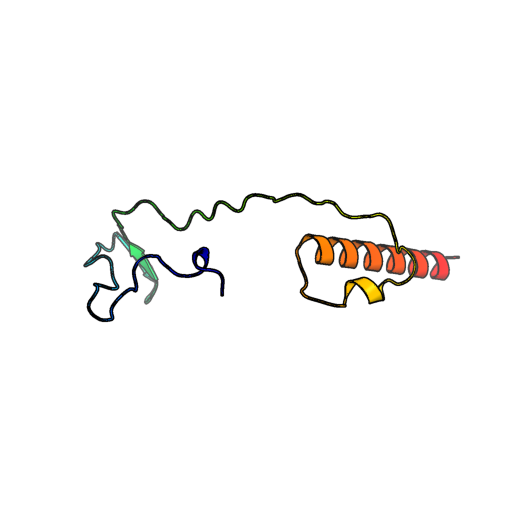-31.211 1.00 90.44 90 TRP A O 1
ATOM 741 N N . THR A 1 91 ? 28.005 15.395 -29.397 1.00 84.88 91 THR A N 1
ATOM 742 C CA . THR A 1 91 ? 29.245 16.104 -29.742 1.00 84.88 91 THR A CA 1
ATOM 743 C C . THR A 1 91 ? 29.942 15.477 -30.942 1.00 84.88 91 THR A C 1
ATOM 745 O O . THR A 1 91 ? 30.374 16.216 -31.819 1.00 84.88 91 THR A O 1
ATOM 748 N N . ASP A 1 92 ? 29.964 14.146 -31.036 1.00 87.94 92 ASP A N 1
ATOM 749 C CA . ASP A 1 92 ? 30.580 13.423 -32.156 1.00 87.94 92 ASP A CA 1
ATOM 750 C C . ASP A 1 92 ? 29.813 13.613 -33.472 1.00 87.94 92 ASP A C 1
ATOM 752 O O . ASP A 1 92 ? 30.407 13.623 -34.545 1.00 87.94 92 ASP A O 1
ATOM 756 N N . SER A 1 93 ? 28.487 13.787 -33.407 1.00 80.44 93 SER A N 1
ATOM 757 C CA . SER A 1 93 ? 27.639 13.993 -34.595 1.00 80.44 93 SER A CA 1
ATOM 758 C C . SER A 1 93 ? 27.648 15.433 -35.120 1.00 80.44 93 SER A C 1
ATOM 760 O O . SER A 1 93 ? 27.178 15.677 -36.229 1.00 80.44 93 SER A O 1
ATOM 762 N N . ASN A 1 94 ? 28.113 16.390 -34.311 1.00 79.12 94 ASN A N 1
ATOM 763 C CA . ASN A 1 94 ? 28.177 17.814 -34.659 1.00 79.12 94 ASN A CA 1
ATOM 764 C C . ASN A 1 94 ? 29.624 18.316 -34.852 1.00 79.12 94 ASN A C 1
ATOM 766 O O . ASN A 1 94 ? 29.829 19.528 -34.946 1.00 79.12 94 ASN A O 1
ATOM 770 N N . ALA A 1 95 ? 30.600 17.403 -34.883 1.00 66.81 95 ALA A N 1
ATOM 771 C CA . ALA A 1 95 ? 32.004 17.649 -35.218 1.00 66.81 95 ALA A CA 1
ATOM 772 C C . ALA A 1 95 ? 32.269 17.389 -36.709 1.00 66.81 95 ALA A C 1
ATOM 774 O O . ALA A 1 95 ? 33.093 18.135 -37.286 1.00 66.81 95 ALA A O 1
#

Secondary structure (DSSP, 8-state):
--GGGS-SS---TTS--S----EEEEEEETTEEEEE--S--TT----------------S-GGGGGSS---HHHHHHHHHHHHHHHHHHHHHHT-

Radius of gyration: 24.78 Å; chains: 1; bounding box: 57×33×54 Å

Organism: Vitis vinifera (NCBI:txid29760)

pLDDT: mean 76.51, std 14.09, range [47.0, 95.31]

Foldseek 3Di:
DDPVVDDPDDDDPPDDPDPDDWDFPDDPDPPDTDTDDPDDPPPPDPDDPDDDPDDPDDPPDLCVLVPDDCDPVSVVSNVVVVVVVVVVVVVVVVD

Sequence (95 aa):
MRKERFPTRRRSKLHPRGDGPFQVLERINDNAYKLDLPGDDSRTNPFEERGNDENQQAFKDPLHVLVGPITKARSKKIKEALNGLIQEIWTDSNA

=== Feature glossary ===
Key to the feature types in this record:

Secondary structure (8-state, DSSP). Secondary structure is the local, repeating backbone conformation. DSSP classifies it into eight states by reading the hydrogen-bond network: three helix types (H, G, I), two β types (E, B), two non-regular types (T, S), and unstructured coil (-).

Backbone torsions (φ/ψ). Backbone dihedral angles. Every residue except chain termini has a φ (preceding-C → N → Cα → C) and a ψ (N → Cα → C → next-N). They are reported in degrees following the IUPAC sign convention. Secondary structure is essentially a statement about which (φ, ψ) basin each residue occupies.

Predicted aligned error. Predicted Aligned Error (PAE) is an AlphaFold confidence matrix: entry (i, j) is the expected error in the position of residue j, in ångströms, when the prediction is superimposed on the true structure at residue i. Low PAE within a block of residues means that block is internally rigid and well-predicted; high PAE between two blocks means their relative placement is uncertain even if each block individually is confident.

B-factor. B-factor (Debye–Waller factor) reflects atomic displacement in the crystal lattice. It is an experimental observable (units Å²), not a prediction; low values mean the atom is pinned down, high values mean it moves or is heterogeneous across the crystal.

Secondary structure (3-state, P-SEA). Three-state secondary structure (P-SEA) collapses the eight DSSP classes into helix (a), strand (b), and coil (c). P-SEA assigns these from Cα geometry alone — distances and angles — without requiring backbone oxygens, so it works on any Cα trace.

Sequence. Primary structure: the covalent order of the twenty standard amino acids along the backbone. Two proteins with the same sequence will (almost always) fold to the same structure; two with 30% identity often share a fold but not the details.

pLDDT. pLDDT is the predicted lDDT-Cα score: AlphaFold's confidence that the local environment of each residue (all inter-atomic distances within 15 Å) is correctly placed. It is a per-residue number between 0 and 100, with higher meaning more reliable.

InterPro / GO / CATH / organism. Functional annotations link the protein to curated databases. InterPro entries identify conserved domains and families by matching the sequence against member-database signatures (Pfam, PROSITE, CDD, …). Gene Ontology (GO) terms describe molecular function, biological process, and cellular component in a controlled vocabulary. CATH places the structure in a hierarchical fold classification (Class/Architecture/Topology/Homologous-superfamily). The organism is the source species.

Contact-map, Ramachandran, and PAE plots. Three diagnostic plots accompany the record. The Cα contact map visualizes the tertiary structure as a 2D adjacency matrix (8 Å cutoff, sequence-local contacts suppressed). The Ramachandran plot shows the distribution of backbone (φ, ψ) torsions, with points in the α and β basins reflecting secondary structure content. The PAE plot shows AlphaFold's inter-residue confidence as a color matrix.

mmCIF coordinates. The mmCIF table is the protein's shape written out atom by atom. For each backbone N, Cα, C, and carbonyl O, it records an (x, y, z) coordinate triple in Å plus the residue type, chain letter, and residue number.

Radius of gyration, Cα contacts, bounding box. Three whole-structure scalars: the radius of gyration (RMS distance of Cα from centroid, in Å), the count of Cα–Cα contacts (pairs closer than 8 Å and separated by more than four residues in sequence — i.e. tertiary, not local, contacts), and the bounding-box dimensions. Together they distinguish compact globular folds from extended fibres or disordered chains.

Foldseek 3Di. The Foldseek 3Di string encodes local tertiary geometry as a 20-letter alphabet — one character per residue — derived from the relative positions of nearby Cα atoms. Unlike the amino-acid sequence, 3Di is a direct function of the 3D structure, so two proteins with the same fold have similar 3Di strings even at low sequence identity.

Rendered structure images. Six rendered views show the 3D structure from the faces of a cube — i.e. along ±x, ±y, ±z. Rendering representation is drawn randomly per protein from cartoon (secondary-structure ribbons), sticks (backbone bonds), or molecular surface; coloring is either N→C rainbow (blue at the N-terminus throu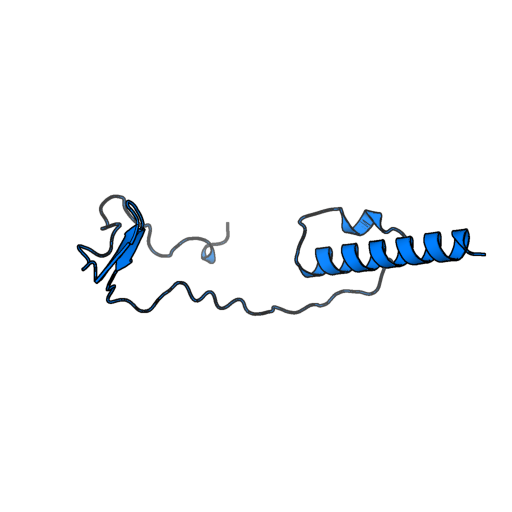gh red at the C-terminus) or one color per chain.

Nearest PDB structures. The Foldseek neighbor list gives the closest experimentally determined structures in the PDB, ranked by structural alignment. TM-score near 1 means near-identical fold; near 0.3 means only rough topology match. This is how one finds what a novel AlphaFold prediction most resembles in the solved-structure universe.

Solvent-accessible surface area. SASA measures how much of the protein is reachable by solvent. It is computed by rolling a water-sized probe over the atomic surface and summing the exposed area (Å²). Per-residue SASA distinguishes core (buried, low SASA) from surface (exposed, high SASA) residues; total SASA is a whole-molecule size measure.